Protein AF-A0A523K8F5-F1 (afdb_monomer_lite)

Structure (mmCIF, N/CA/C/O backbone):
data_AF-A0A523K8F5-F1
#
_entry.id   AF-A0A523K8F5-F1
#
loop_
_atom_site.group_PDB
_atom_site.id
_atom_site.type_symbol
_atom_site.label_atom_id
_atom_site.label_alt_id
_atom_site.label_comp_id
_atom_site.label_asym_id
_atom_site.label_entity_id
_atom_site.label_seq_id
_atom_site.pdbx_PDB_ins_code
_atom_site.Cartn_x
_atom_site.Cartn_y
_atom_site.Cartn_z
_atom_site.occupancy
_atom_site.B_iso_or_equiv
_atom_site.auth_seq_id
_atom_site.auth_comp_id
_atom_site.auth_asym_id
_atom_site.auth_atom_id
_atom_site.pdbx_PDB_model_num
ATOM 1 N N . MET A 1 1 ? -9.607 -7.809 13.166 1.00 82.56 1 MET A N 1
ATOM 2 C CA . MET A 1 1 ? -10.268 -7.607 11.858 1.00 82.56 1 MET A CA 1
ATOM 3 C C . MET A 1 1 ? -9.646 -6.398 11.179 1.00 82.56 1 MET A C 1
ATOM 5 O O . MET A 1 1 ? -9.133 -5.536 11.884 1.00 82.56 1 MET A O 1
ATOM 9 N N . ALA A 1 2 ? -9.609 -6.379 9.848 1.00 89.06 2 ALA A N 1
ATOM 10 C CA . ALA A 1 2 ? -9.143 -5.226 9.080 1.00 89.06 2 ALA A CA 1
ATOM 11 C C . ALA A 1 2 ? -10.352 -4.407 8.610 1.00 89.06 2 ALA A C 1
ATOM 13 O O . ALA A 1 2 ? -11.370 -4.992 8.243 1.00 89.06 2 ALA A O 1
ATOM 14 N N . THR A 1 3 ? -10.228 -3.084 8.617 1.00 94.19 3 THR A N 1
ATOM 15 C CA . THR A 1 3 ? -11.285 -2.152 8.204 1.00 94.19 3 THR A CA 1
ATOM 16 C C . THR A 1 3 ? -10.965 -1.615 6.817 1.00 94.19 3 THR A C 1
ATOM 18 O O . THR A 1 3 ? -9.831 -1.206 6.570 1.00 94.19 3 THR A O 1
ATOM 21 N N . VAL A 1 4 ? -11.943 -1.612 5.912 1.00 94.50 4 VAL A N 1
ATOM 22 C CA . VAL A 1 4 ? -11.785 -1.035 4.569 1.00 94.50 4 VAL A CA 1
ATOM 23 C C . VAL A 1 4 ? -11.798 0.489 4.683 1.00 94.50 4 VAL A C 1
ATOM 25 O O . VAL A 1 4 ? -12.718 1.047 5.270 1.00 94.50 4 VAL A O 1
ATOM 28 N N . VAL A 1 5 ? -10.777 1.146 4.132 1.00 94.25 5 VAL A N 1
ATOM 29 C CA . VAL A 1 5 ? -10.619 2.611 4.150 1.00 94.25 5 VAL A CA 1
ATOM 30 C C . VAL A 1 5 ? -10.986 3.212 2.798 1.00 94.25 5 VAL A C 1
ATOM 32 O O . VAL A 1 5 ? -11.658 4.233 2.744 1.00 94.25 5 VAL A O 1
ATOM 35 N N . ALA A 1 6 ? -10.590 2.556 1.704 1.00 94.06 6 ALA A N 1
ATOM 36 C CA . ALA A 1 6 ? -10.900 3.006 0.352 1.00 94.06 6 ALA A CA 1
ATOM 37 C C . ALA A 1 6 ? -11.187 1.817 -0.570 1.00 94.06 6 ALA A C 1
ATOM 39 O O . ALA A 1 6 ? -10.464 0.813 -0.569 1.00 94.06 6 ALA A O 1
ATOM 40 N N . LYS A 1 7 ? -12.239 1.942 -1.381 1.00 93.88 7 LYS A N 1
ATOM 41 C CA . LYS A 1 7 ? -12.582 0.970 -2.423 1.00 93.88 7 LYS A CA 1
ATOM 42 C C . LYS A 1 7 ? -11.890 1.379 -3.717 1.00 93.88 7 LYS A C 1
ATOM 44 O O . LYS A 1 7 ? -12.236 2.401 -4.293 1.00 93.88 7 LYS A O 1
ATOM 49 N N . ALA A 1 8 ? -10.918 0.586 -4.156 1.00 91.12 8 ALA A N 1
ATOM 50 C CA . ALA A 1 8 ? -10.174 0.851 -5.389 1.00 91.12 8 ALA A CA 1
ATOM 51 C C . ALA A 1 8 ? -10.394 -0.224 -6.464 1.00 91.12 8 ALA A C 1
ATOM 53 O O . ALA A 1 8 ? -10.156 0.037 -7.637 1.00 91.12 8 ALA A O 1
ATOM 54 N N . GLY A 1 9 ? -10.853 -1.425 -6.083 1.00 91.75 9 GLY A N 1
ATOM 55 C CA . GLY A 1 9 ? -11.219 -2.488 -7.026 1.00 91.75 9 GLY A CA 1
ATOM 56 C C . GLY A 1 9 ? -10.087 -2.949 -7.950 1.00 91.75 9 GLY A C 1
ATOM 57 O O . GLY A 1 9 ? -10.355 -3.415 -9.058 1.00 91.75 9 GLY A O 1
ATOM 58 N N . ILE A 1 10 ? -8.822 -2.803 -7.540 1.00 93.69 10 ILE A N 1
ATOM 59 C CA . ILE A 1 10 ? -7.698 -3.116 -8.426 1.00 93.69 10 ILE A CA 1
ATOM 60 C C . ILE A 1 10 ? -7.603 -4.621 -8.710 1.00 93.69 10 ILE A C 1
ATOM 62 O O . ILE A 1 10 ? -7.684 -5.459 -7.808 1.00 93.69 10 ILE A O 1
ATOM 66 N N . ARG A 1 11 ? -7.342 -4.973 -9.970 1.00 92.94 11 ARG A N 1
ATOM 67 C CA . ARG A 1 11 ? -6.983 -6.342 -10.357 1.00 92.94 11 ARG A CA 1
ATOM 68 C C . ARG A 1 11 ? -5.473 -6.511 -10.265 1.00 92.94 11 ARG A C 1
ATOM 70 O O . ARG A 1 11 ? -4.713 -5.690 -10.777 1.00 92.94 11 ARG A O 1
ATOM 77 N N . ARG A 1 12 ? -5.035 -7.569 -9.584 1.00 92.62 12 ARG A N 1
ATOM 78 C CA . 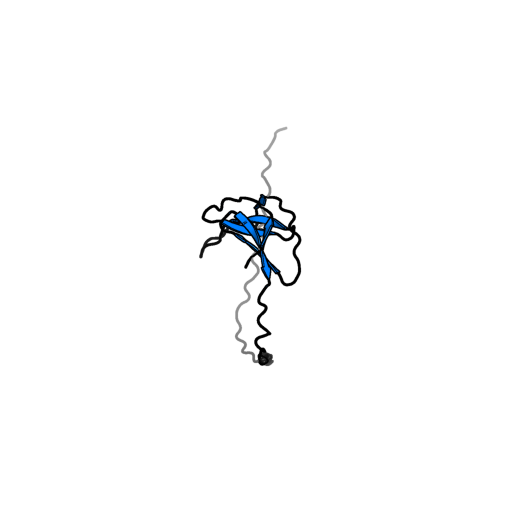ARG A 1 12 ? -3.611 -7.877 -9.451 1.00 92.62 12 ARG A CA 1
ATOM 79 C C . ARG A 1 12 ? -3.155 -8.760 -10.594 1.00 92.62 12 ARG A C 1
ATOM 81 O O . ARG A 1 12 ? -3.694 -9.841 -10.796 1.00 92.62 12 ARG A O 1
ATOM 88 N N . GLU A 1 13 ? -2.126 -8.309 -11.286 1.00 93.31 13 GLU A N 1
ATOM 89 C CA . GLU A 1 13 ? -1.452 -9.073 -12.323 1.00 93.31 13 GLU A CA 1
ATOM 90 C C . GLU A 1 13 ? -0.292 -9.883 -11.732 1.00 93.31 13 GLU A C 1
ATOM 92 O O . GLU A 1 13 ? 0.398 -9.449 -10.800 1.00 93.31 13 GLU A O 1
ATOM 97 N N . ALA A 1 14 ? -0.048 -11.066 -12.296 1.00 91.88 14 ALA A N 1
ATOM 98 C CA . ALA A 1 14 ? 1.090 -11.891 -11.919 1.00 91.88 14 ALA A CA 1
ATOM 99 C C . ALA A 1 14 ? 2.416 -11.189 -12.266 1.00 91.88 14 ALA A C 1
ATOM 101 O O . ALA A 1 14 ? 2.549 -10.539 -13.299 1.00 91.88 14 ALA A O 1
ATOM 102 N N . GLY A 1 15 ? 3.422 -11.332 -11.399 1.00 92.38 15 GLY A N 1
ATOM 103 C CA . GLY A 1 15 ? 4.739 -10.712 -11.603 1.00 92.38 15 GLY A CA 1
ATOM 104 C C . GLY A 1 15 ? 4.847 -9.253 -11.148 1.00 92.38 15 GLY A C 1
ATOM 105 O O . GLY A 1 15 ? 5.918 -8.659 -11.290 1.00 92.38 15 GLY A O 1
ATOM 106 N N . TRP A 1 16 ? 3.793 -8.700 -10.543 1.00 94.50 16 TRP A N 1
ATOM 107 C CA . TRP A 1 16 ? 3.779 -7.358 -9.967 1.00 94.50 16 TRP A CA 1
ATOM 108 C C . TRP A 1 16 ? 3.584 -7.389 -8.451 1.00 94.50 16 TRP A C 1
ATOM 110 O O . TRP A 1 16 ? 2.839 -8.204 -7.906 1.00 94.50 16 TRP A O 1
ATOM 120 N N . LEU A 1 17 ? 4.245 -6.464 -7.761 1.00 93.94 17 LEU A N 1
ATOM 121 C CA . LEU A 1 17 ? 3.997 -6.149 -6.363 1.00 93.94 17 LEU A CA 1
ATOM 122 C C . LEU A 1 17 ? 3.171 -4.867 -6.294 1.00 93.94 17 LEU A C 1
ATOM 124 O O . LEU A 1 17 ? 3.604 -3.826 -6.782 1.00 93.94 17 LEU A O 1
ATOM 128 N N . TYR A 1 18 ? 2.010 -4.955 -5.653 1.00 95.19 18 TYR A N 1
ATOM 129 C CA . TYR A 1 18 ? 1.124 -3.824 -5.402 1.00 95.19 18 TYR A CA 1
ATOM 130 C C . TYR A 1 18 ? 1.304 -3.350 -3.970 1.00 95.19 18 TYR A C 1
ATOM 132 O O . TYR A 1 18 ? 1.298 -4.157 -3.036 1.00 95.19 18 TYR A O 1
ATOM 140 N N . PHE A 1 19 ? 1.451 -2.046 -3.799 1.00 93.94 19 PHE A N 1
ATOM 141 C CA . PHE A 1 19 ? 1.643 -1.429 -2.500 1.00 93.94 19 PHE A CA 1
ATOM 142 C C . PHE A 1 19 ? 1.029 -0.034 -2.483 1.00 93.94 19 PHE A C 1
ATOM 144 O O . PHE A 1 19 ? 0.769 0.571 -3.521 1.00 93.94 19 PHE A O 1
ATOM 151 N N . LEU A 1 20 ? 0.793 0.465 -1.277 1.00 94.31 20 LEU A N 1
ATOM 152 C CA . LEU A 1 20 ? 0.377 1.839 -1.072 1.00 94.31 20 LEU A CA 1
ATOM 153 C C . LEU A 1 20 ? 1.646 2.709 -1.028 1.00 94.31 20 LEU A C 1
ATOM 155 O O . LEU A 1 20 ? 2.597 2.369 -0.310 1.00 94.31 20 LEU A O 1
ATOM 159 N N . ASP A 1 21 ? 1.692 3.818 -1.754 1.00 92.94 21 ASP A N 1
ATOM 160 C CA . ASP A 1 21 ? 2.826 4.747 -1.773 1.00 92.94 21 ASP A CA 1
ATOM 161 C C . ASP A 1 21 ? 2.722 5.823 -0.679 1.00 92.94 21 ASP A C 1
ATOM 163 O O . ASP A 1 21 ? 1.747 5.893 0.073 1.00 92.94 21 ASP A O 1
ATOM 167 N N . LYS A 1 22 ? 3.762 6.653 -0.546 1.00 90.56 22 LYS A N 1
ATOM 168 C CA . LYS A 1 22 ? 3.817 7.693 0.495 1.00 90.56 22 LYS A CA 1
ATOM 169 C C . LYS A 1 22 ? 2.703 8.738 0.375 1.00 90.56 22 LYS A C 1
ATOM 171 O O . LYS A 1 22 ? 2.413 9.382 1.371 1.00 90.56 22 LYS A O 1
ATOM 176 N N . GLN A 1 23 ? 2.114 8.899 -0.809 1.00 91.31 23 GLN A N 1
ATOM 177 C CA . GLN A 1 23 ? 1.015 9.831 -1.067 1.00 91.31 23 GLN A CA 1
ATOM 178 C C . GLN A 1 23 ? -0.353 9.202 -0.757 1.00 91.31 23 GLN A C 1
ATOM 180 O O . GLN A 1 23 ? -1.373 9.860 -0.907 1.00 91.31 23 GLN A O 1
ATOM 185 N N . GLY A 1 24 ? -0.384 7.933 -0.332 1.00 92.12 24 GLY A N 1
ATOM 186 C CA . GLY A 1 24 ? -1.630 7.224 -0.050 1.00 92.12 24 GLY A CA 1
ATOM 187 C C . GLY A 1 24 ? -2.288 6.627 -1.293 1.00 92.12 24 GLY A C 1
ATOM 188 O O . GLY A 1 24 ? -3.437 6.191 -1.218 1.00 92.12 24 GLY A O 1
ATOM 189 N N . ASP A 1 25 ? -1.574 6.568 -2.417 1.00 94.88 25 ASP A N 1
ATOM 190 C CA . ASP A 1 25 ? -2.066 6.013 -3.675 1.00 94.88 25 ASP A CA 1
ATOM 191 C C . ASP A 1 25 ? -1.597 4.569 -3.874 1.00 94.88 25 ASP A C 1
ATOM 193 O O . ASP A 1 25 ? -0.634 4.097 -3.263 1.00 94.88 25 ASP A O 1
ATOM 197 N N . ILE A 1 26 ? -2.285 3.838 -4.747 1.00 95.25 26 ILE A N 1
ATOM 198 C CA . ILE A 1 26 ? -1.907 2.472 -5.102 1.00 95.25 26 ILE A CA 1
ATOM 199 C C . ILE A 1 26 ? -0.918 2.521 -6.258 1.00 95.25 26 ILE A C 1
ATOM 201 O O . ILE A 1 26 ? -1.230 2.985 -7.358 1.00 95.25 26 ILE A O 1
ATOM 205 N N . SER A 1 27 ? 0.249 1.937 -6.023 1.00 95.75 27 SER A N 1
ATOM 206 C CA . SER A 1 27 ? 1.326 1.823 -6.995 1.00 95.75 27 SER A CA 1
ATOM 207 C C . SER A 1 27 ? 1.757 0.365 -7.171 1.00 95.75 27 SER A C 1
ATOM 209 O O . SER A 1 27 ? 1.581 -0.477 -6.284 1.00 95.75 27 SER A O 1
ATOM 211 N N . ARG A 1 28 ? 2.325 0.050 -8.338 1.00 95.44 28 ARG A N 1
ATOM 212 C CA . ARG A 1 28 ? 2.858 -1.275 -8.670 1.00 95.44 28 ARG A CA 1
ATOM 213 C C . ARG A 1 28 ? 4.315 -1.216 -9.107 1.00 95.44 28 ARG A C 1
ATOM 215 O O . ARG A 1 28 ? 4.747 -0.264 -9.754 1.00 95.44 28 ARG A O 1
ATOM 222 N N . VAL A 1 29 ? 5.063 -2.265 -8.793 1.00 95.44 29 VAL A N 1
ATOM 223 C CA . VAL A 1 29 ? 6.446 -2.473 -9.245 1.00 95.44 29 VAL A CA 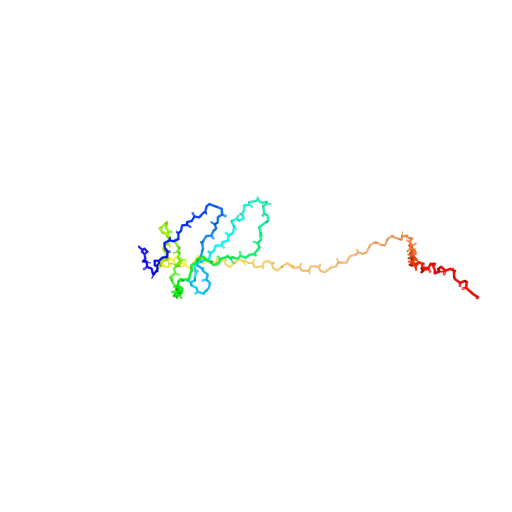1
ATOM 224 C C . VAL A 1 29 ? 6.617 -3.899 -9.746 1.00 95.44 29 VAL A C 1
ATOM 226 O O . VAL A 1 29 ? 5.984 -4.821 -9.229 1.00 95.44 29 VAL A O 1
ATOM 229 N N . ARG A 1 30 ? 7.451 -4.093 -10.771 1.00 94.06 30 ARG A N 1
ATOM 230 C CA . ARG A 1 30 ? 7.760 -5.436 -11.269 1.00 94.06 30 ARG A CA 1
ATOM 231 C C . ARG A 1 30 ? 8.484 -6.206 -10.164 1.00 94.06 30 ARG A C 1
ATOM 233 O O . ARG A 1 30 ? 9.350 -5.652 -9.497 1.00 94.06 30 ARG A O 1
ATOM 240 N N . MET A 1 31 ? 8.114 -7.455 -9.920 1.00 92.00 31 MET A N 1
ATOM 241 C CA . MET A 1 31 ? 8.707 -8.237 -8.836 1.00 92.00 31 MET A CA 1
ATOM 242 C C . MET A 1 31 ? 10.076 -8.775 -9.263 1.00 92.00 31 MET A C 1
ATOM 244 O O . MET A 1 31 ? 10.190 -9.449 -10.288 1.00 92.00 31 MET A O 1
ATOM 248 N N . GLN A 1 32 ? 11.119 -8.490 -8.477 1.00 90.50 32 GLN A N 1
ATOM 249 C CA . GLN A 1 32 ? 12.449 -9.036 -8.737 1.00 90.50 32 GLN A CA 1
ATOM 250 C C . GLN A 1 32 ? 12.486 -10.492 -8.285 1.00 90.50 32 GLN A C 1
ATOM 252 O O . GLN A 1 32 ? 12.299 -10.782 -7.106 1.00 90.50 32 GLN A O 1
ATOM 257 N N . ARG A 1 33 ? 12.751 -11.403 -9.218 1.00 88.75 33 ARG A N 1
ATOM 258 C CA . ARG A 1 33 ? 13.097 -12.794 -8.908 1.00 88.75 33 ARG A CA 1
ATOM 259 C C . ARG A 1 33 ? 14.620 -12.943 -8.876 1.00 88.75 33 ARG A C 1
ATOM 261 O O . ARG A 1 33 ? 15.340 -12.088 -9.397 1.00 88.75 33 ARG A O 1
ATOM 268 N N . SER A 1 34 ? 15.118 -13.997 -8.233 1.00 89.19 34 SER A N 1
ATOM 269 C CA . SER A 1 34 ? 16.558 -14.252 -8.086 1.00 89.19 34 SER A CA 1
ATOM 270 C C . SER A 1 34 ? 17.290 -14.162 -9.428 1.00 89.19 34 SER A C 1
ATOM 272 O O . SER A 1 34 ? 16.844 -14.732 -10.420 1.00 89.19 34 SER A O 1
ATOM 274 N N . GLY A 1 35 ? 18.404 -13.428 -9.461 1.00 88.44 35 GLY A N 1
ATOM 275 C CA . GLY A 1 35 ? 19.234 -13.269 -10.660 1.00 88.44 35 GLY A CA 1
ATOM 276 C C . GLY A 1 35 ? 18.694 -12.299 -11.718 1.00 88.44 35 GLY A C 1
ATOM 277 O O . GLY A 1 35 ? 19.417 -11.985 -12.659 1.00 88.44 35 GLY A O 1
ATOM 278 N N . GLN A 1 36 ? 17.475 -11.768 -11.574 1.00 85.88 36 GLN A N 1
ATOM 279 C CA . GLN A 1 36 ? 16.935 -10.797 -12.527 1.00 85.88 36 GLN A CA 1
ATOM 280 C C . GLN A 1 36 ? 17.184 -9.361 -12.074 1.00 85.88 36 GLN A C 1
ATOM 282 O O . GLN A 1 36 ? 16.993 -9.016 -10.909 1.00 85.88 36 GLN A O 1
ATOM 287 N N . ARG A 1 37 ? 17.580 -8.499 -13.014 1.00 87.12 37 ARG A N 1
ATOM 288 C CA . ARG A 1 37 ? 17.688 -7.054 -12.806 1.00 87.12 37 ARG A CA 1
ATOM 289 C C . ARG A 1 37 ? 16.477 -6.382 -13.437 1.00 87.12 37 ARG A C 1
ATOM 291 O O . ARG A 1 37 ? 16.346 -6.353 -14.654 1.00 87.12 37 ARG A O 1
ATOM 298 N N . ILE A 1 38 ? 15.599 -5.848 -12.599 1.00 88.88 38 ILE A N 1
ATOM 299 C CA . ILE A 1 38 ? 14.428 -5.088 -13.041 1.00 88.88 38 ILE A CA 1
ATOM 300 C C . ILE A 1 38 ? 14.690 -3.578 -12.989 1.00 88.88 38 ILE A C 1
ATOM 302 O O . ILE A 1 38 ? 15.492 -3.119 -12.165 1.00 88.88 38 ILE A O 1
ATOM 306 N N . PRO A 1 39 ? 14.017 -2.794 -13.850 1.00 85.62 39 PRO A N 1
ATOM 307 C CA . PRO A 1 39 ? 14.048 -1.340 -13.782 1.00 85.62 39 PRO A CA 1
ATOM 308 C C . PRO A 1 39 ? 13.622 -0.839 -12.402 1.00 85.62 39 PRO A C 1
ATOM 310 O O . PRO A 1 39 ? 12.692 -1.368 -11.790 1.00 85.62 39 PRO A O 1
ATOM 313 N N . ARG A 1 40 ? 14.306 0.198 -11.912 1.00 84.69 40 ARG A N 1
ATOM 314 C CA . ARG A 1 40 ? 13.925 0.877 -10.672 1.00 84.69 40 ARG A CA 1
ATOM 315 C C . ARG A 1 40 ? 12.794 1.849 -10.972 1.00 84.69 40 ARG A C 1
ATOM 317 O O . ARG A 1 40 ? 12.905 2.649 -11.892 1.00 84.69 40 ARG A O 1
ATOM 324 N N . GLY A 1 41 ? 11.742 1.794 -10.171 1.00 89.62 41 GLY A N 1
ATOM 325 C CA . GLY A 1 41 ? 10.594 2.681 -10.304 1.00 89.62 41 GLY A CA 1
ATOM 326 C C . GLY A 1 41 ? 9.303 1.962 -9.957 1.00 89.62 41 GLY A C 1
ATOM 327 O O . GLY A 1 41 ? 9.260 0.737 -9.869 1.00 89.62 41 GLY A O 1
ATOM 328 N N . HIS A 1 42 ? 8.255 2.739 -9.738 1.00 93.06 42 HIS A N 1
ATOM 329 C CA . HIS A 1 42 ? 6.905 2.238 -9.540 1.00 93.06 42 HIS A CA 1
ATOM 330 C C . HIS A 1 42 ? 5.957 3.015 -10.446 1.00 93.06 42 HIS A C 1
ATOM 332 O O . HIS A 1 42 ? 6.187 4.188 -10.735 1.00 93.06 42 HIS A O 1
ATOM 338 N N . GLN A 1 43 ? 4.908 2.345 -10.906 1.00 93.94 43 GLN A N 1
ATOM 339 C CA . GLN A 1 43 ? 3.848 2.943 -11.702 1.00 93.94 43 GLN A CA 1
ATOM 340 C C . GLN A 1 43 ? 2.621 3.128 -10.815 1.00 93.94 43 GLN A C 1
ATOM 342 O O . GLN A 1 43 ? 2.190 2.179 -10.158 1.00 93.94 43 GLN A O 1
ATOM 347 N N . LYS A 1 44 ? 2.042 4.329 -10.820 1.00 95.19 44 LYS A N 1
ATOM 348 C CA . LYS A 1 44 ? 0.782 4.600 -10.127 1.00 95.19 44 LYS A CA 1
ATOM 349 C C . LYS A 1 44 ? -0.375 3.948 -10.888 1.00 95.19 44 LYS A C 1
ATOM 351 O O . LYS A 1 44 ? -0.464 4.091 -12.104 1.00 95.19 44 LYS A O 1
ATOM 356 N N . VAL A 1 45 ? -1.219 3.207 -10.175 1.00 94.88 45 VAL A N 1
ATOM 357 C CA . VAL A 1 45 ? -2.342 2.435 -10.738 1.00 94.88 45 VAL A CA 1
ATOM 358 C C . VAL A 1 45 ? -3.670 3.107 -10.421 1.00 94.88 45 VAL A C 1
ATOM 360 O O . VAL A 1 45 ? -4.515 3.228 -11.299 1.00 94.88 45 VAL A O 1
ATOM 363 N N . ALA A 1 46 ? -3.850 3.554 -9.179 1.00 94.38 46 ALA A N 1
ATOM 364 C CA . ALA A 1 46 ? -5.068 4.223 -8.743 1.00 94.38 46 ALA A CA 1
ATOM 365 C C . ALA A 1 46 ? -4.735 5.316 -7.730 1.00 94.38 46 ALA A C 1
ATOM 367 O O . ALA A 1 46 ? -3.894 5.118 -6.849 1.00 94.38 46 ALA A O 1
ATOM 368 N N . LYS A 1 47 ? -5.410 6.459 -7.865 1.00 94.00 47 LYS A N 1
ATOM 369 C CA . LYS A 1 47 ? -5.368 7.531 -6.873 1.00 94.00 47 LYS A CA 1
ATOM 370 C C . LYS A 1 47 ? -6.406 7.227 -5.800 1.00 94.00 47 LYS A C 1
ATOM 372 O O . LYS A 1 47 ? -7.579 7.057 -6.123 1.00 94.00 47 LYS A O 1
ATOM 377 N N . CYS A 1 48 ? -5.968 7.113 -4.556 1.00 90.50 48 CYS A N 1
ATOM 378 C CA . CYS A 1 48 ? -6.838 6.820 -3.419 1.00 90.50 48 CYS A CA 1
ATOM 379 C C . CYS A 1 48 ? -6.713 7.871 -2.315 1.00 90.50 48 CYS A C 1
ATOM 381 O O . CYS A 1 48 ? -7.661 8.008 -1.550 1.00 90.50 48 CYS A O 1
ATOM 383 N N . GLY A 1 49 ? -5.586 8.593 -2.231 1.00 91.31 49 GLY A N 1
ATOM 384 C CA . GLY A 1 49 ? -5.392 9.664 -1.248 1.00 91.31 49 GLY A CA 1
ATOM 385 C C . GLY A 1 49 ? -5.584 9.2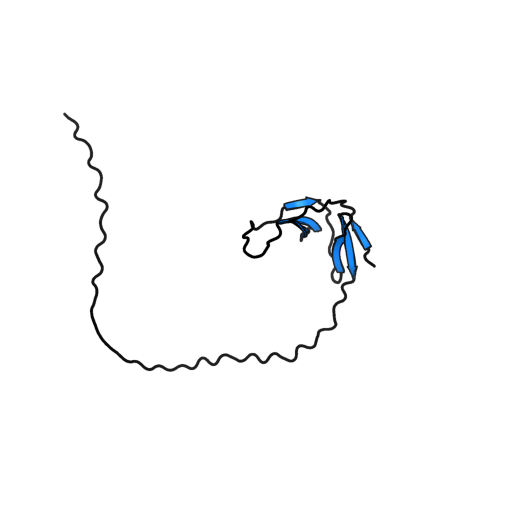12 0.201 1.00 91.31 49 GLY A C 1
ATOM 386 O O . GLY A 1 49 ? -6.205 9.916 0.985 1.00 91.31 49 GLY A O 1
ATOM 387 N N . VAL A 1 50 ? -5.132 8.004 0.551 1.00 92.69 50 VAL A N 1
ATOM 388 C CA . VAL A 1 50 ? -5.347 7.454 1.896 1.00 92.69 50 VAL A CA 1
ATOM 389 C C . VAL A 1 50 ? -4.334 8.018 2.888 1.00 92.69 50 VAL A C 1
ATOM 391 O O . VAL A 1 50 ? -3.138 7.723 2.796 1.00 92.69 50 VAL A O 1
ATOM 394 N N . ASP A 1 51 ? -4.838 8.720 3.901 1.00 91.12 51 ASP A N 1
ATOM 395 C CA . ASP A 1 51 ? -4.037 9.192 5.027 1.00 91.12 51 ASP A CA 1
ATOM 396 C C . ASP A 1 51 ? -3.608 8.044 5.942 1.00 91.12 51 ASP A C 1
ATOM 398 O O . ASP A 1 51 ? -4.389 7.159 6.324 1.00 91.12 51 ASP A O 1
ATOM 402 N N . ARG A 1 52 ? -2.322 8.054 6.295 1.00 90.56 52 ARG A N 1
ATOM 403 C CA . ARG A 1 52 ? -1.717 7.024 7.135 1.00 90.56 52 ARG A CA 1
ATOM 404 C C . ARG A 1 52 ? -1.560 7.508 8.560 1.00 90.56 52 ARG A C 1
ATOM 406 O O . ARG A 1 52 ? -0.759 8.390 8.837 1.00 90.56 52 ARG A O 1
ATOM 413 N N . GLU A 1 53 ? -2.271 6.846 9.454 1.00 91.75 53 GLU A N 1
ATOM 414 C CA . GLU A 1 53 ? -2.174 7.043 10.890 1.00 91.75 53 GLU A CA 1
ATOM 415 C C . GLU A 1 53 ? -1.064 6.170 11.488 1.00 91.75 53 GLU A C 1
ATOM 417 O O . GLU A 1 53 ? -0.863 5.005 11.108 1.00 91.75 53 GLU A O 1
ATOM 422 N N . ASP A 1 54 ? -0.381 6.709 12.494 1.00 89.81 54 ASP A N 1
ATOM 423 C CA . ASP A 1 54 ? 0.604 5.960 13.260 1.00 89.81 54 ASP A CA 1
ATOM 424 C C . ASP A 1 54 ? -0.035 4.799 14.033 1.00 89.81 54 ASP A C 1
ATOM 426 O O . ASP A 1 54 ? -1.121 4.891 14.600 1.00 89.81 54 ASP A O 1
ATOM 430 N N . GLY A 1 55 ? 0.670 3.667 14.083 1.00 90.94 55 GLY A N 1
ATOM 431 C CA . GLY A 1 55 ? 0.195 2.468 14.787 1.00 90.94 55 GLY A CA 1
ATOM 432 C C . GLY A 1 55 ? -0.742 1.572 13.970 1.00 90.94 55 GLY A C 1
ATOM 433 O O . GLY A 1 55 ? -1.146 0.513 14.462 1.00 90.94 55 GLY A O 1
ATOM 434 N N . TRP A 1 56 ? -1.013 1.926 12.714 1.00 93.62 56 TRP A N 1
ATOM 435 C CA . TRP A 1 56 ? -1.794 1.120 11.779 1.00 93.62 56 TRP A CA 1
ATOM 436 C C . TRP A 1 56 ? -0.932 0.571 10.641 1.00 93.62 56 TRP A C 1
ATOM 438 O O . TRP A 1 56 ? 0.047 1.176 10.207 1.00 93.62 56 TRP A O 1
ATOM 448 N N . LEU A 1 57 ? -1.294 -0.615 10.158 1.00 93.12 57 LEU A N 1
ATOM 449 C CA . LEU A 1 57 ? -0.764 -1.186 8.929 1.00 93.12 57 LEU A CA 1
ATOM 450 C C . LEU A 1 57 ? -1.805 -1.024 7.826 1.00 93.12 57 LEU A C 1
ATOM 452 O O . LEU A 1 57 ? -2.929 -1.507 7.961 1.00 93.12 57 LEU A O 1
ATOM 456 N N . TYR A 1 58 ? -1.390 -0.397 6.731 1.00 94.44 58 TYR A N 1
ATOM 457 C CA . TYR A 1 58 ? -2.190 -0.225 5.526 1.00 94.44 58 TYR A CA 1
ATOM 458 C C . TYR A 1 58 ? -1.740 -1.225 4.472 1.00 94.44 58 TYR A C 1
ATOM 460 O O . TYR A 1 58 ? -0.543 -1.373 4.210 1.00 94.44 58 TYR A O 1
ATOM 468 N N . PHE A 1 59 ? -2.695 -1.917 3.869 1.00 93.25 59 PHE A N 1
ATOM 469 C CA . PHE A 1 59 ? -2.424 -2.910 2.839 1.00 93.25 59 PHE A CA 1
ATOM 470 C C . PHE A 1 59 ? -3.584 -2.997 1.855 1.00 93.25 59 PHE A C 1
ATOM 472 O O . PHE A 1 59 ? -4.686 -2.522 2.115 1.00 93.25 59 PHE A O 1
ATOM 479 N N . ILE A 1 60 ? -3.319 -3.621 0.713 1.00 94.69 60 ILE A N 1
ATOM 480 C CA . ILE A 1 60 ? -4.338 -3.897 -0.292 1.00 94.69 60 ILE A CA 1
ATOM 481 C C . ILE A 1 60 ? -4.856 -5.317 -0.033 1.00 94.69 60 ILE A C 1
ATOM 483 O O . ILE A 1 60 ? -4.050 -6.238 0.145 1.00 94.69 60 ILE A O 1
ATOM 487 N N . ASP A 1 61 ? -6.169 -5.520 -0.009 1.00 93.88 61 ASP A N 1
ATOM 488 C CA . ASP A 1 61 ? -6.784 -6.839 0.161 1.00 93.88 61 ASP A CA 1
ATOM 489 C C . ASP A 1 61 ? -6.795 -7.651 -1.156 1.00 93.88 61 ASP A C 1
ATOM 491 O O . ASP A 1 61 ? -6.248 -7.236 -2.187 1.00 93.88 61 ASP A O 1
ATOM 495 N N . LYS A 1 62 ? -7.389 -8.852 -1.121 1.00 91.62 62 LYS A N 1
ATOM 496 C CA . LYS A 1 62 ? -7.548 -9.706 -2.313 1.00 91.62 62 LYS A CA 1
ATOM 497 C C . LYS A 1 62 ? -8.558 -9.147 -3.323 1.00 91.62 62 LYS A C 1
ATOM 499 O O . LYS A 1 62 ? -8.449 -9.463 -4.500 1.00 91.62 62 LYS A O 1
ATOM 504 N N . LYS A 1 63 ? -9.521 -8.338 -2.871 1.00 92.06 63 LYS A N 1
ATOM 505 C CA . LYS A 1 63 ? -10.536 -7.687 -3.715 1.00 92.06 63 LYS A CA 1
ATOM 506 C C . LYS A 1 63 ? -10.017 -6.390 -4.355 1.00 92.06 63 LYS A C 1
ATOM 508 O O . LYS A 1 63 ? -10.726 -5.784 -5.149 1.00 92.06 63 LYS A O 1
ATOM 513 N N . GLY A 1 64 ? -8.798 -5.968 -4.015 1.00 92.69 64 GLY A N 1
ATOM 514 C CA . GLY A 1 64 ? -8.177 -4.759 -4.544 1.00 92.69 64 GLY A CA 1
ATOM 515 C C . GLY A 1 64 ? -8.567 -3.478 -3.807 1.00 92.69 64 GLY A C 1
ATOM 516 O O . GLY A 1 64 ? -8.460 -2.398 -4.381 1.00 92.69 64 GLY A O 1
ATOM 517 N N . ASN A 1 65 ? -9.020 -3.570 -2.559 1.00 94.69 65 ASN A N 1
ATOM 518 C CA . ASN A 1 65 ? -9.350 -2.427 -1.708 1.00 94.69 65 ASN A CA 1
ATOM 519 C C . ASN A 1 65 ? -8.221 -2.124 -0.727 1.00 94.69 65 ASN A C 1
ATOM 521 O O . ASN A 1 65 ? -7.451 -3.014 -0.364 1.00 94.69 65 ASN A O 1
ATOM 525 N N . VAL A 1 66 ? -8.148 -0.879 -0.264 1.00 94.81 66 VAL A N 1
ATOM 526 C CA . VAL A 1 66 ? -7.207 -0.468 0.780 1.00 94.81 66 VAL A CA 1
ATOM 527 C C . VAL A 1 66 ? -7.850 -0.689 2.141 1.00 94.81 66 VAL A C 1
ATOM 529 O O . VAL A 1 66 ? -8.921 -0.151 2.431 1.00 94.81 66 VAL A O 1
ATOM 532 N N . CYS A 1 67 ? -7.173 -1.454 2.988 1.00 95.06 67 CYS A N 1
ATOM 533 C CA . CYS A 1 67 ? -7.615 -1.792 4.332 1.00 95.06 67 CYS A CA 1
ATOM 534 C C . CYS A 1 67 ? -6.569 -1.371 5.368 1.00 95.06 67 CYS A C 1
ATOM 536 O O . CYS A 1 67 ? -5.365 -1.396 5.094 1.00 95.06 67 CYS A O 1
ATOM 538 N N . LYS A 1 68 ? -7.029 -1.038 6.578 1.00 94.94 68 LYS A N 1
ATOM 539 C CA . LYS A 1 68 ? -6.186 -0.760 7.745 1.00 94.94 68 LYS A CA 1
ATOM 540 C C . LYS A 1 68 ? -6.401 -1.781 8.855 1.00 94.94 68 LYS A C 1
ATOM 542 O O . LYS A 1 68 ? -7.510 -2.270 9.071 1.00 94.94 68 LYS A O 1
ATOM 547 N N . VAL A 1 69 ? -5.334 -2.111 9.576 1.00 95.31 69 VAL A N 1
ATOM 548 C CA . VAL A 1 69 ? -5.378 -2.987 10.755 1.00 95.31 69 VAL A CA 1
ATOM 549 C C . VAL A 1 69 ? -4.432 -2.482 11.839 1.00 95.31 69 VAL A C 1
ATOM 551 O O . VAL A 1 69 ? -3.349 -1.982 11.534 1.00 95.31 69 VAL A O 1
ATOM 554 N N . LYS A 1 70 ? -4.836 -2.595 13.110 1.00 93.44 70 LYS A N 1
ATOM 555 C CA . LYS A 1 70 ? -4.015 -2.147 14.241 1.00 93.44 70 LYS A CA 1
ATOM 556 C C . LYS A 1 70 ? -2.748 -2.994 14.301 1.00 93.44 70 LYS A C 1
ATOM 558 O O . LYS A 1 70 ? -2.817 -4.224 14.371 1.00 93.44 70 LYS A O 1
ATOM 563 N N . MET A 1 71 ? -1.591 -2.345 14.247 1.00 90.69 71 MET A N 1
ATOM 564 C CA . MET A 1 71 ? -0.312 -3.039 14.202 1.00 90.69 71 MET A CA 1
ATOM 565 C C . MET A 1 71 ? -0.046 -3.692 15.561 1.00 90.69 71 MET A C 1
ATOM 567 O O . MET A 1 71 ? 0.047 -3.012 16.585 1.00 90.69 71 MET A O 1
ATOM 571 N N . LYS A 1 72 ? 0.121 -5.019 15.589 1.00 84.06 72 LYS A N 1
ATOM 572 C CA . LYS A 1 72 ? 0.648 -5.706 16.774 1.00 84.06 72 LYS A CA 1
ATOM 573 C C . LYS A 1 72 ? 2.143 -5.404 16.876 1.00 84.06 72 LYS A C 1
ATOM 575 O O . LYS A 1 72 ? 2.973 -6.157 16.376 1.00 84.06 72 LYS A O 1
ATOM 580 N N . ARG A 1 73 ? 2.498 -4.276 17.495 1.00 77.31 73 ARG A N 1
ATOM 581 C CA . ARG A 1 73 ? 3.886 -4.013 17.891 1.00 77.31 73 ARG A CA 1
ATOM 582 C C . ARG A 1 73 ? 4.243 -5.017 18.986 1.00 77.31 73 ARG A C 1
ATOM 584 O O . ARG A 1 73 ? 3.683 -4.961 20.078 1.00 77.31 73 ARG A O 1
ATOM 591 N N . SER A 1 74 ? 5.151 -5.951 18.709 1.00 61.34 74 SER A N 1
ATOM 592 C CA . SER A 1 74 ? 5.746 -6.759 19.774 1.00 61.34 74 SER A CA 1
ATOM 593 C C . SER A 1 74 ? 6.446 -5.804 20.741 1.00 61.34 74 SER A C 1
ATOM 595 O O . SER A 1 74 ? 7.305 -5.035 20.295 1.00 61.34 74 SER A O 1
ATOM 597 N N . LYS A 1 75 ? 6.104 -5.839 22.039 1.00 60.72 75 LYS A N 1
ATOM 598 C CA . LYS A 1 75 ? 6.933 -5.204 23.076 1.00 60.72 75 LYS A CA 1
ATOM 599 C C . LYS A 1 75 ? 8.364 -5.665 22.823 1.00 60.72 75 LYS A C 1
ATOM 601 O O . LYS A 1 75 ? 8.581 -6.860 22.627 1.00 60.72 75 LYS A O 1
ATOM 606 N N . ALA A 1 76 ? 9.276 -4.707 22.679 1.00 56.91 76 ALA A N 1
ATOM 607 C CA . ALA A 1 76 ? 10.631 -4.929 22.203 1.00 56.91 76 ALA A CA 1
ATOM 608 C C . ALA A 1 76 ? 11.200 -6.238 22.760 1.00 56.91 76 ALA A C 1
ATOM 610 O O . ALA A 1 76 ? 11.283 -6.412 23.975 1.00 56.91 76 ALA A O 1
ATOM 611 N N . ARG A 1 77 ? 11.618 -7.156 21.880 1.00 58.38 77 ARG A N 1
ATOM 612 C CA . ARG A 1 77 ? 12.547 -8.201 22.296 1.00 58.38 77 ARG A CA 1
ATOM 613 C C . ARG A 1 77 ? 13.762 -7.442 22.815 1.00 58.38 77 ARG A C 1
ATOM 615 O O . ARG A 1 77 ? 14.472 -6.833 22.013 1.00 58.38 77 ARG A O 1
ATOM 622 N N . ARG A 1 78 ? 13.908 -7.368 24.144 1.00 56.25 78 ARG A N 1
ATOM 623 C CA . ARG A 1 78 ? 15.008 -6.696 24.840 1.00 56.25 78 ARG A CA 1
ATOM 624 C C . ARG A 1 78 ? 16.286 -7.169 24.165 1.00 56.25 78 ARG A C 1
ATOM 626 O O . ARG A 1 78 ? 16.664 -8.329 24.311 1.00 56.25 78 ARG A O 1
ATOM 633 N N . LYS A 1 79 ? 16.895 -6.319 23.333 1.00 58.03 79 LYS A N 1
ATOM 634 C CA . LYS A 1 79 ? 18.197 -6.627 22.753 1.00 58.03 79 LYS A CA 1
ATOM 635 C C . LYS A 1 79 ? 19.137 -6.652 23.949 1.00 58.03 79 LYS A C 1
ATOM 637 O O . LYS A 1 79 ? 19.441 -5.598 24.498 1.00 58.03 79 LYS A O 1
ATOM 642 N N . THR A 1 80 ? 19.557 -7.836 24.386 1.00 57.03 80 THR A N 1
ATOM 643 C CA . THR A 1 80 ? 20.818 -7.941 25.115 1.00 57.03 80 THR A CA 1
ATOM 644 C C . THR A 1 80 ? 21.843 -7.203 24.266 1.00 57.03 80 THR A C 1
ATOM 646 O O . THR A 1 8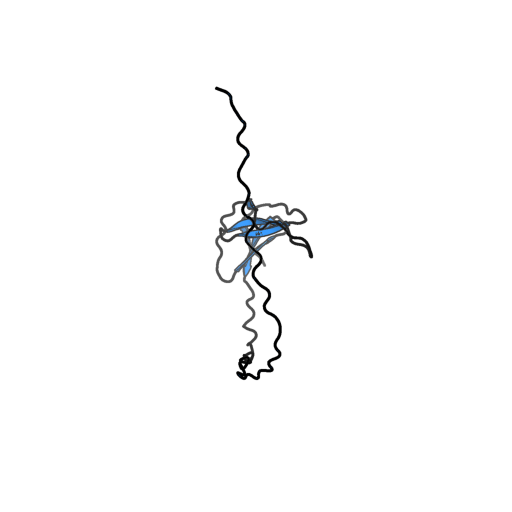0 ? 21.901 -7.400 23.048 1.00 57.03 80 THR A O 1
ATOM 649 N N . ALA A 1 81 ? 22.530 -6.240 24.878 1.00 56.41 81 ALA A N 1
ATOM 650 C CA . ALA A 1 81 ? 23.467 -5.372 24.191 1.00 56.41 81 ALA A CA 1
ATOM 651 C C . ALA A 1 81 ? 24.419 -6.241 23.364 1.00 56.41 81 ALA A C 1
ATOM 653 O O . ALA A 1 81 ? 25.218 -7.004 23.906 1.00 56.41 81 ALA A O 1
ATOM 654 N N . ARG A 1 82 ? 24.305 -6.172 22.035 1.00 55.50 82 ARG A N 1
ATOM 655 C CA . ARG A 1 82 ? 25.283 -6.795 21.151 1.0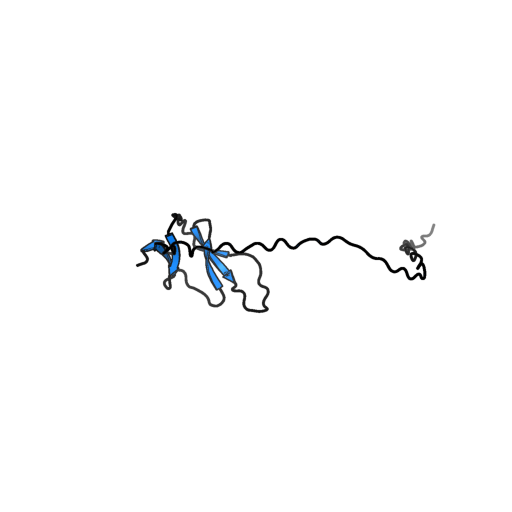0 55.50 82 ARG A CA 1
ATOM 656 C C . ARG A 1 82 ? 26.571 -6.019 21.379 1.00 55.50 82 ARG A C 1
ATOM 658 O O . ARG A 1 82 ? 26.692 -4.903 20.885 1.00 55.50 82 ARG A O 1
ATOM 665 N N . LYS A 1 83 ? 27.475 -6.587 22.181 1.00 56.56 83 LYS A N 1
ATOM 666 C CA . LYS A 1 83 ? 28.796 -6.034 22.483 1.00 56.56 83 LYS A CA 1
ATOM 667 C C . LYS A 1 83 ? 29.462 -5.708 21.147 1.00 56.56 83 LYS A C 1
ATOM 669 O O . LYS A 1 83 ? 29.792 -6.605 20.372 1.00 56.56 83 LYS A O 1
ATOM 674 N N . THR A 1 84 ? 29.574 -4.425 20.832 1.00 49.19 84 THR A N 1
ATOM 675 C CA . THR A 1 84 ? 30.321 -3.938 19.679 1.00 49.19 84 THR A CA 1
ATOM 676 C C . THR A 1 84 ? 31.771 -4.313 19.943 1.00 49.19 84 THR A C 1
ATOM 678 O O . THR A 1 84 ? 32.440 -3.684 20.756 1.00 49.19 84 THR A O 1
ATOM 681 N N . THR A 1 85 ? 32.270 -5.383 19.326 1.00 53.97 85 THR A N 1
ATOM 682 C CA . THR A 1 85 ? 33.709 -5.635 19.292 1.00 53.97 85 THR A CA 1
ATOM 683 C C . THR A 1 85 ? 34.319 -4.534 18.441 1.00 53.97 85 THR A C 1
ATOM 685 O O . THR A 1 85 ? 34.326 -4.615 17.210 1.00 53.97 85 THR A O 1
ATOM 688 N N . THR A 1 86 ? 34.777 -3.474 19.101 1.00 52.03 86 THR A N 1
ATOM 689 C CA . THR A 1 86 ? 35.678 -2.476 18.541 1.00 52.03 86 THR A CA 1
ATOM 690 C C . THR A 1 86 ? 36.826 -3.242 17.906 1.00 52.03 86 THR A C 1
ATOM 692 O O . THR A 1 86 ? 37.635 -3.868 18.592 1.00 52.03 86 THR A O 1
ATOM 695 N N . ARG A 1 87 ? 36.855 -3.278 16.575 1.00 52.94 87 ARG A N 1
ATOM 696 C CA . ARG A 1 87 ? 37.925 -3.914 15.818 1.00 52.94 87 ARG A CA 1
ATOM 697 C C . ARG A 1 87 ? 39.181 -3.088 16.102 1.00 52.94 87 ARG A C 1
ATOM 699 O O . ARG A 1 87 ? 39.355 -2.016 15.528 1.00 52.94 87 ARG A O 1
ATOM 706 N N . ARG A 1 88 ? 39.996 -3.535 17.067 1.00 48.75 88 ARG A N 1
ATOM 707 C CA . ARG A 1 88 ? 41.293 -2.940 17.422 1.00 48.75 88 ARG A CA 1
ATOM 708 C C . ARG A 1 88 ? 42.095 -2.789 16.130 1.00 48.75 88 ARG A C 1
ATOM 710 O O . ARG A 1 88 ? 42.499 -3.782 15.533 1.00 48.75 88 ARG A O 1
ATOM 717 N N . ARG A 1 89 ? 42.317 -1.548 15.691 1.00 52.81 89 ARG A N 1
ATOM 718 C CA . ARG A 1 89 ? 43.387 -1.219 14.745 1.00 52.81 89 ARG A CA 1
ATOM 719 C C . ARG A 1 89 ? 44.699 -1.479 15.477 1.00 52.81 89 ARG A C 1
ATOM 721 O O . ARG A 1 89 ? 45.145 -0.635 16.245 1.00 52.81 89 ARG A O 1
ATOM 728 N N . THR A 1 90 ? 45.299 -2.647 15.279 1.00 48.84 90 THR A N 1
ATOM 729 C CA . THR A 1 90 ? 46.696 -2.863 15.648 1.00 48.84 90 THR A CA 1
ATOM 730 C C . THR A 1 90 ? 47.575 -2.276 14.551 1.00 48.84 90 THR A C 1
ATOM 732 O O . THR A 1 90 ? 47.693 -2.779 13.437 1.00 48.84 90 THR A O 1
ATOM 735 N N . THR A 1 91 ? 48.154 -1.129 14.867 1.00 50.62 91 THR A N 1
ATOM 736 C CA . THR A 1 91 ? 49.311 -0.558 14.188 1.00 50.62 91 THR A CA 1
ATOM 737 C C . THR A 1 91 ? 50.552 -1.405 14.475 1.00 50.62 91 THR A C 1
ATOM 739 O O . THR A 1 91 ? 50.875 -1.573 15.644 1.00 50.62 91 THR A O 1
ATOM 742 N N . ALA A 1 92 ? 51.243 -1.887 13.433 1.00 44.66 92 ALA A N 1
ATOM 743 C CA . ALA A 1 92 ? 52.715 -2.010 13.311 1.00 44.66 92 ALA A CA 1
ATOM 744 C C . ALA A 1 92 ? 53.052 -2.948 12.129 1.00 44.66 92 ALA A C 1
ATOM 746 O O . ALA A 1 92 ? 52.782 -4.138 12.170 1.00 44.66 92 ALA A O 1
ATOM 747 N N . ARG A 1 93 ? 53.445 -2.430 10.956 1.00 44.69 93 ARG A N 1
ATOM 748 C CA . ARG A 1 93 ? 54.849 -2.299 10.501 1.00 44.69 93 ARG A CA 1
ATOM 749 C C . ARG A 1 93 ? 55.715 -3.551 10.734 1.00 44.69 93 ARG A C 1
ATOM 751 O O . ARG A 1 93 ? 56.195 -3.731 11.843 1.00 44.69 93 ARG A O 1
ATOM 758 N N . ARG A 1 94 ? 56.146 -4.212 9.646 1.00 44.91 94 ARG A N 1
ATOM 759 C CA . ARG A 1 94 ? 57.584 -4.361 9.332 1.00 44.91 94 ARG A CA 1
ATOM 760 C C . ARG A 1 94 ? 57.825 -4.689 7.855 1.00 44.91 94 ARG A C 1
ATOM 762 O O . ARG A 1 94 ? 57.094 -5.443 7.233 1.00 44.91 94 ARG A O 1
ATOM 769 N N . LYS A 1 95 ? 58.848 -4.030 7.312 1.00 46.19 95 LYS A N 1
ATOM 770 C CA . LYS A 1 95 ? 59.308 -4.029 5.921 1.00 46.19 95 LYS A CA 1
ATOM 771 C C . LYS A 1 95 ? 60.176 -5.260 5.640 1.00 46.19 95 LYS A C 1
ATOM 773 O O . LYS A 1 95 ? 61.041 -5.558 6.458 1.00 46.19 95 LYS A O 1
ATOM 778 N N . THR A 1 96 ? 60.107 -5.803 4.428 1.00 43.12 96 THR A N 1
ATOM 779 C CA . THR A 1 96 ? 61.278 -6.378 3.749 1.00 43.12 96 THR A CA 1
ATOM 780 C C . THR A 1 96 ? 61.357 -5.817 2.330 1.00 43.12 96 THR A C 1
ATOM 782 O O . THR A 1 96 ? 60.460 -5.959 1.506 1.00 43.12 96 THR A O 1
ATOM 785 N N . LYS A 1 97 ? 62.441 -5.076 2.078 1.00 42.38 97 LYS A N 1
ATOM 786 C CA . LYS A 1 97 ? 62.866 -4.636 0.748 1.00 42.38 97 LYS A CA 1
ATOM 787 C C . LYS A 1 97 ? 63.229 -5.874 -0.079 1.00 42.38 97 LYS A C 1
ATOM 789 O O . LYS A 1 97 ? 64.069 -6.649 0.368 1.00 42.38 97 LYS A O 1
ATOM 794 N N . LYS A 1 98 ? 62.783 -5.948 -1.334 1.00 39.44 98 LYS A N 1
ATOM 795 C CA . LYS A 1 98 ? 63.651 -6.433 -2.416 1.00 39.44 98 LYS A CA 1
ATOM 796 C C . LYS A 1 98 ? 63.402 -5.611 -3.682 1.00 39.44 98 LYS A C 1
ATOM 798 O O . LYS A 1 98 ? 62.279 -5.478 -4.151 1.00 39.44 98 LYS A O 1
ATOM 803 N N . LYS A 1 99 ? 64.484 -4.974 -4.136 1.00 38.41 99 LYS A N 1
ATOM 804 C CA . LYS A 1 99 ? 64.636 -4.234 -5.394 1.00 38.41 99 LYS A CA 1
ATOM 805 C C . LYS A 1 99 ? 64.249 -5.131 -6.579 1.00 38.41 99 LYS A C 1
ATOM 807 O O . LYS A 1 99 ? 64.643 -6.289 -6.544 1.00 38.41 99 LYS A O 1
ATOM 812 N N . THR A 1 100 ? 63.653 -4.562 -7.633 1.00 35.22 100 THR A N 1
ATOM 813 C CA . THR A 1 100 ? 64.303 -4.378 -8.953 1.00 35.22 100 THR A CA 1
ATOM 814 C C . THR A 1 100 ? 63.401 -3.658 -9.972 1.00 35.22 100 THR A C 1
ATOM 816 O O . THR A 1 100 ? 62.188 -3.810 -9.990 1.00 35.22 100 THR A O 1
ATOM 819 N N . ALA A 1 101 ? 64.072 -2.886 -10.834 1.00 40.03 101 ALA A N 1
ATOM 820 C CA . ALA A 1 101 ? 63.684 -2.423 -12.170 1.00 40.03 101 ALA A CA 1
ATOM 821 C C . ALA A 1 101 ? 62.524 -1.413 -12.339 1.00 40.03 101 ALA A C 1
ATOM 823 O O . ALA A 1 101 ? 61.360 -1.748 -12.537 1.00 40.03 101 ALA A O 1
ATOM 824 N N . ARG A 1 102 ? 62.923 -0.134 -12.438 1.00 37.47 102 ARG A N 1
ATOM 825 C CA . ARG A 1 102 ? 62.226 0.942 -13.167 1.00 37.47 102 ARG A CA 1
ATOM 826 C C . ARG A 1 102 ? 61.685 0.438 -14.519 1.00 37.47 102 ARG A C 1
ATOM 828 O O . ARG A 1 102 ? 62.479 0.066 -15.380 1.00 37.47 102 ARG A O 1
ATOM 835 N N . LYS A 1 103 ? 60.376 0.552 -14.769 1.00 42.47 103 LYS A N 1
ATOM 836 C CA . LYS A 1 103 ? 59.828 0.616 -16.138 1.00 42.47 103 LYS A CA 1
ATOM 837 C C . LYS A 1 103 ? 59.425 2.059 -16.457 1.00 42.47 103 LYS A C 1
ATOM 839 O O . LYS A 1 103 ? 58.626 2.663 -15.749 1.00 42.47 103 LYS A O 1
ATOM 844 N N . LYS A 1 104 ? 60.066 2.611 -17.495 1.00 43.22 104 LYS A N 1
ATOM 845 C CA . LYS A 1 104 ? 59.862 3.951 -18.076 1.00 43.22 104 LYS A CA 1
ATOM 846 C C . LYS A 1 104 ? 58.395 4.155 -18.516 1.00 43.22 104 LYS A C 1
ATOM 848 O O . LYS A 1 104 ? 57.802 3.201 -19.016 1.00 43.22 104 LYS A O 1
ATOM 853 N N . PRO A 1 105 ? 57.828 5.375 -18.437 1.00 40.72 105 PRO A N 1
ATOM 854 C CA . PRO A 1 105 ? 56.513 5.657 -19.007 1.00 40.72 105 PRO A CA 1
ATOM 855 C C . PRO A 1 105 ? 56.592 5.707 -20.542 1.00 40.72 105 PRO A C 1
ATOM 857 O O . PRO A 1 105 ? 57.295 6.535 -21.125 1.00 40.72 105 PRO A O 1
ATOM 860 N N . ALA A 1 106 ? 55.868 4.809 -21.211 1.00 44.41 106 ALA A N 1
ATOM 861 C CA . ALA A 1 106 ? 55.750 4.788 -22.663 1.00 44.41 106 ALA A CA 1
ATOM 862 C C . ALA A 1 106 ? 54.846 5.935 -23.153 1.00 44.41 106 ALA A C 1
ATOM 864 O O . ALA A 1 106 ? 53.623 5.863 -23.131 1.00 44.41 106 ALA A O 1
ATOM 865 N N . ARG A 1 107 ? 55.511 7.015 -23.564 1.00 40.84 107 ARG A N 1
ATOM 866 C CA . ARG A 1 107 ? 55.219 7.927 -24.682 1.00 40.84 107 ARG A CA 1
ATOM 867 C C . ARG A 1 107 ? 53.784 7.908 -25.254 1.00 40.84 107 ARG A C 1
ATOM 869 O O . ARG A 1 107 ? 53.417 7.077 -26.080 1.00 40.84 107 ARG A O 1
ATOM 876 N N . ARG A 1 108 ? 53.050 8.962 -24.888 1.00 38.75 108 ARG A N 1
ATOM 877 C CA . ARG A 1 108 ? 51.903 9.586 -25.571 1.00 38.75 108 ARG A CA 1
ATOM 878 C C . ARG A 1 108 ? 52.079 9.562 -27.100 1.00 38.75 108 ARG A C 1
ATOM 880 O O . ARG A 1 108 ? 52.918 10.287 -27.632 1.00 38.75 108 ARG A O 1
ATOM 887 N N . LYS A 1 109 ? 51.300 8.736 -27.809 1.00 41.22 109 LYS A N 1
ATOM 888 C CA . LYS A 1 109 ? 51.200 8.785 -29.276 1.00 41.22 109 LYS A CA 1
ATOM 889 C C . LYS A 1 109 ? 50.224 9.896 -29.656 1.00 41.22 109 LYS A C 1
ATOM 891 O O . LYS A 1 109 ? 49.032 9.821 -29.377 1.00 41.22 109 LYS A O 1
ATOM 896 N N . THR A 1 110 ? 50.766 10.953 -30.241 1.00 40.09 110 THR A N 1
ATOM 897 C CA . THR A 1 110 ? 50.032 12.052 -30.860 1.00 40.09 110 THR A CA 1
ATOM 898 C C . THR A 1 110 ? 49.264 11.540 -32.078 1.00 40.09 110 THR A C 1
ATOM 900 O O . THR A 1 110 ? 49.833 10.910 -32.968 1.00 40.09 110 THR A O 1
ATOM 903 N N . ALA A 1 111 ? 47.960 11.816 -32.114 1.00 40.78 111 ALA A N 1
ATOM 904 C CA . ALA A 1 111 ? 47.136 11.637 -33.300 1.00 40.78 111 ALA A CA 1
ATOM 905 C C . ALA A 1 111 ? 47.669 12.566 -34.401 1.00 40.78 111 ALA A C 1
ATOM 907 O O . ALA A 1 111 ? 47.673 13.791 -34.258 1.00 40.78 111 ALA A O 1
ATOM 908 N N . ARG A 1 112 ? 48.195 11.974 -35.475 1.00 39.09 112 ARG A N 1
ATOM 909 C CA . ARG A 1 112 ? 48.754 12.695 -36.617 1.00 39.09 112 ARG A CA 1
ATOM 910 C C . ARG A 1 112 ? 47.591 13.281 -37.423 1.00 39.09 112 ARG A C 1
ATOM 912 O O . ARG A 1 112 ? 46.715 12.566 -37.898 1.00 39.09 112 ARG A O 1
ATOM 919 N N . LYS A 1 113 ? 47.572 14.609 -37.477 1.00 42.25 113 LYS A N 1
ATOM 920 C CA . LYS A 1 113 ? 46.554 15.467 -38.083 1.00 42.25 113 LYS A CA 1
ATOM 921 C C . LYS A 1 113 ? 46.542 15.292 -39.612 1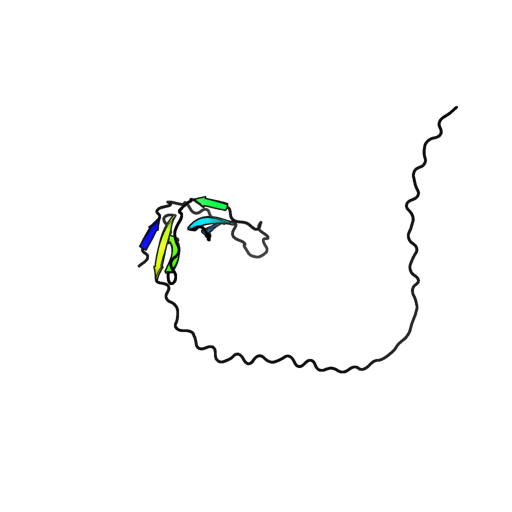.00 42.25 113 LYS A C 1
ATOM 923 O O . LYS A 1 113 ? 47.587 15.352 -40.249 1.00 42.25 113 LYS A O 1
ATOM 928 N N . LYS A 1 114 ? 45.330 15.060 -40.125 1.00 39.31 114 LYS A N 1
ATOM 929 C CA . LYS A 1 114 ? 44.785 15.195 -41.489 1.00 39.31 114 LYS A CA 1
ATOM 930 C C . LYS A 1 114 ? 45.739 15.704 -42.586 1.00 39.31 114 LYS A C 1
ATOM 932 O O . LYS A 1 114 ? 46.162 16.856 -42.567 1.00 39.31 114 LYS A O 1
ATOM 937 N N . THR A 1 115 ? 45.933 14.875 -43.609 1.00 36.88 115 THR A N 1
ATOM 938 C CA . THR A 1 115 ? 46.333 15.268 -44.965 1.00 36.88 115 THR A CA 1
ATOM 939 C C . THR A 1 115 ? 45.225 16.118 -45.593 1.00 36.88 115 THR A C 1
ATOM 941 O O . THR A 1 115 ? 44.170 15.612 -45.971 1.00 36.88 115 THR A O 1
ATOM 944 N N . ALA A 1 116 ? 45.448 17.431 -45.673 1.00 46.84 116 ALA A N 1
ATOM 945 C CA . ALA A 1 116 ? 44.637 18.319 -46.491 1.00 46.84 116 ALA A CA 1
ATOM 946 C C . ALA A 1 116 ? 45.146 18.261 -47.936 1.00 46.84 116 ALA A C 1
ATOM 948 O O . ALA A 1 116 ? 46.320 18.461 -48.239 1.00 46.84 116 ALA A O 1
ATOM 949 N N . ARG A 1 117 ? 44.205 17.899 -48.792 1.00 42.16 117 ARG A N 1
ATOM 950 C CA . ARG A 1 117 ? 44.260 17.711 -50.231 1.00 42.16 117 ARG A CA 1
ATOM 951 C C . ARG A 1 117 ? 44.779 18.968 -50.947 1.00 42.16 117 ARG A C 1
ATOM 953 O O . ARG A 1 117 ? 44.259 20.062 -50.773 1.00 42.16 117 ARG A O 1
ATOM 960 N N . ARG A 1 118 ? 45.801 18.744 -51.770 1.00 40.44 118 ARG A N 1
ATOM 961 C CA . ARG A 1 118 ? 46.400 19.635 -52.771 1.00 40.44 118 ARG A CA 1
ATOM 962 C C . ARG A 1 118 ? 45.321 20.203 -53.713 1.00 40.44 118 ARG A C 1
ATOM 964 O O . ARG A 1 118 ? 44.707 19.442 -54.457 1.00 40.44 118 ARG A O 1
ATOM 971 N N . ALA A 1 119 ? 45.128 21.519 -53.698 1.00 43.00 119 ALA A N 1
ATOM 972 C CA . ALA A 1 119 ? 44.471 22.313 -54.743 1.00 43.00 119 ALA A CA 1
ATOM 973 C C . ALA A 1 119 ? 45.490 23.399 -55.133 1.00 43.00 119 ALA A C 1
ATOM 975 O O . ALA A 1 119 ? 45.921 24.152 -54.271 1.00 43.00 119 ALA A O 1
ATOM 976 N N . ARG A 1 120 ? 46.173 23.292 -56.279 1.00 39.84 120 ARG A N 1
ATOM 977 C CA . ARG A 1 120 ? 45.792 23.903 -57.567 1.00 39.84 120 ARG A CA 1
ATOM 978 C C . ARG A 1 120 ? 45.350 25.366 -57.423 1.00 39.84 120 ARG A C 1
ATOM 980 O O . ARG A 1 120 ? 44.153 25.627 -57.379 1.00 39.84 120 ARG A O 1
ATOM 987 N N . ARG A 1 121 ? 46.314 26.284 -57.431 1.00 39.91 121 ARG A N 1
ATOM 988 C CA . ARG A 1 121 ? 46.442 27.367 -58.417 1.00 39.91 121 ARG A CA 1
ATOM 989 C C . ARG A 1 121 ? 47.779 28.068 -58.234 1.00 39.91 121 ARG A C 1
ATOM 991 O O . ARG A 1 121 ? 48.218 28.144 -57.069 1.00 39.91 121 ARG A O 1
#

pLDDT: mean 73.9, std 22.94, range [35.22, 95.75]

Radius of gyration: 31.89 Å; chains: 1; bounding box: 77×42×84 Å

Secondary structure (DSSP, 8-state):
-PEEEE---PPPPTTEEEEE-TTS-EEEEEPPPTT--PPS--EEEE-------TTEEEEE-TTS-EEEEE---------------------------------------------PPP---

Foldseek 3Di:
DKAFDWDDQDDDDPQKDWFQDPQRFIWIDGDDDPPDDGDDDIGTDGGTRDDDDPQWDWGADNRRTIIIDGDPDDPDPPPPPPPPPPPDPDDDDDDDDDDDDDDDDDDDDDDDDDDDDDDDD

Sequence (121 aa):
MATVVAKAGIRREAGWLYFLDKQGDISRVRMQRSGQRIPRGHQKVAKCGVDREDGWLYFIDKKGNVCKVKMKRSKARRKTARKTTTRRRTTARRKTKKKTARKKPARRKTARKKTARRARR